Protein 4EEW (pdb70)

Sequence (149 aa):
PDSLLEVLVKTLDSQTRTFIVGAQMNVKEFKEHIAASVSIPSEKQRLIYQGRVLQDDKKLQEYNVGGKKVIIHLVEEREPDSLLEVLVKTLDSQTRTFIVGAQMNVKEFKEHIAASVSIPSEKQRLIYQGRVLQDDKKLQEYNVGGKVIIHLVEER

Foldseek 3Di:
DQWAWAWEAEPVGDIDIDIGGQFAFPLVVLVVCCVVVVARSVFKWKADPHDTGDRVGGPVVVVRGVHYIYIYGD/DDQWFWAWEAEPVGDIDIDIGGQFDFPLVVLVVCCVVVVARSVFKWKADPHDTGDRVGGPVVVVRGVHYIYIYGD

InterPro domains:
  IPR000626 Ubiquitin-like domain [PF00240] (19-87)
  IPR000626 Ubiquitin-like domain [PS50053] (17-77)
  IPR000626 Ubiquitin-like domain [SM00213] (17-87)
  IPR019954 Ubiquitin conserved site [PS00299] (43-68)
  IPR021925 Large proline-rich protein BAG6 [PF12057] (277-391)
  IPR029071 Ubiquitin-like domain superfamily [SSF54236] (10-104)
  IPR048926 Bag6, BAG-similar domain [PF20960] (1059-1111)

Solvent-accessible surface area: 8820 Å² total; per-residue (Å²): 147,135,53,13,77,0,36,1,74,14,146,99,77,91,66,77,75,19,111,5,38,3,111,40,34,0,105,78,0,20,85,84,0,21,97,56,12,98,6,62,29,131,111,10,84,0,49,26,148,71,140,56,3,31,61,116,84,79,0,67,99,45,114,0,39,43,103,57,0,78,1,24,101,207,165,95,132,52,16,80,0,36,1,73,14,147,95,78,84,69,67,75,19,112,6,37,4,88,41,34,0,106,81,0,19,88,86,0,20,97,56,12,96,8,70,27,130,115,10,87,0,49,26,144,79,131,82,3,29,56,59,69,86,0,52,90,12,116,0,40,41,103,58,0,76,1,24,114,73

Structure (mmCIF, N/CA/C/O backbone):
data_4EEW
#
_entry.id   4EEW
#
_cell.length_a   30.572
_cell.length_b   43.193
_cell.length_c   51.734
_cell.angle_alpha   90.00
_cell.angle_beta   104.33
_cell.angle_gamma   90.00
#
_symmetry.space_group_name_H-M   'P 1 21 1'
#
loop_
_entity.id
_entity.type
_entity.pdbx_description
1 polymer 'Large proline-rich protein BAG6'
2 water water
#
loop_
_atom_site.group_PDB
_atom_site.id
_atom_site.type_symbol
_atom_site.label_atom_id
_atom_site.label_alt_id
_atom_site.label_comp_id
_atom_site.label_asym_id
_atom_site.label_entity_id
_atom_site.label_seq_id
_atom_site.pdbx_PDB_ins_code
_atom_site.Cartn_x
_atom_site.Cartn_y
_atom_site.Cartn_z
_atom_site.occupancy
_atom_site.B_iso_or_equiv
_atom_site.auth_seq_id
_atom_site.auth_comp_id
_atom_site.auth_asym_id
_atom_site.auth_atom_id
_atom_site.pdbx_PDB_model_num
ATOM 1 N N . PRO A 1 15 ? 6.371 0.769 -24.157 1.00 27.05 14 PRO A N 1
ATOM 2 C CA . PRO A 1 15 ? 5.337 1.735 -23.793 1.00 25.82 14 PRO A CA 1
ATOM 3 C C . PRO A 1 15 ? 4.866 1.566 -22.353 1.00 24.51 14 PRO A C 1
ATOM 4 O O . PRO A 1 15 ? 5.108 0.530 -21.736 1.00 24.86 14 PRO A O 1
ATOM 8 N N . ASP A 1 16 ? 4.185 2.583 -21.837 1.00 22.81 15 ASP A N 1
ATOM 9 C CA . ASP A 1 16 ? 3.707 2.583 -20.455 1.00 21.10 15 ASP A CA 1
ATOM 10 C C . ASP A 1 16 ? 2.425 1.782 -20.284 1.00 19.61 15 ASP A C 1
ATOM 11 O O . ASP A 1 16 ? 2.082 1.384 -19.162 1.00 18.98 15 ASP A O 1
ATOM 16 N N . SER A 1 17 ? 1.721 1.554 -21.390 1.00 17.87 16 SER A N 1
ATOM 17 C CA . SER A 1 17 ? 0.431 0.878 -21.352 1.00 16.84 16 SER A CA 1
ATOM 18 C C . SER A 1 17 ? 0.266 -0.148 -22.463 1.00 16.22 16 SER A C 1
ATOM 19 O O . SER A 1 17 ? 0.953 -0.087 -23.483 1.00 16.96 16 SER A O 1
ATOM 22 N N . LEU A 1 18 ? -0.655 -1.084 -22.221 1.00 15.08 17 LEU A N 1
ATOM 23 C CA A LEU A 1 18 ? -0.975 -2.181 -23.135 0.50 15.47 17 LEU A CA 1
ATOM 24 C CA B LEU A 1 18 ? -0.969 -2.175 -23.143 0.50 14.95 17 LEU A CA 1
ATOM 25 C C . LEU A 1 18 ? -2.427 -2.115 -23.587 1.00 14.35 17 LEU A C 1
ATOM 26 O O . LEU A 1 18 ? -3.311 -1.832 -22.780 1.00 14.21 17 LEU A O 1
ATOM 35 N N . GLU A 1 19 ? -2.665 -2.392 -24.869 1.00 13.65 18 GLU A N 1
ATOM 36 C CA . GLU A 1 19 ? -4.015 -2.588 -25.408 1.00 13.04 18 GLU A CA 1
ATOM 37 C C . GLU A 1 19 ? -4.290 -4.085 -25.334 1.00 12.73 18 GLU A C 1
ATOM 38 O O . GLU A 1 19 ? -3.502 -4.886 -25.829 1.00 13.20 18 GLU A O 1
ATOM 44 N N . VAL A 1 20 ? -5.387 -4.471 -24.695 1.00 11.54 19 VAL A N 1
ATOM 45 C CA . VAL A 1 20 ? -5.734 -5.890 -24.565 1.00 11.58 19 VAL A CA 1
ATOM 46 C C . VAL A 1 20 ? -7.204 -6.081 -24.919 1.00 11.21 19 VAL A C 1
ATOM 47 O O . VAL A 1 20 ? -8.079 -5.424 -24.335 1.00 11.44 19 VAL A O 1
ATOM 51 N N . LEU A 1 21 ? -7.464 -6.958 -25.886 1.00 10.75 20 LEU A N 1
ATOM 52 C CA . LEU A 1 21 ? -8.845 -7.280 -26.278 1.00 11.01 20 LEU A CA 1
ATOM 53 C C . LEU A 1 21 ? -9.305 -8.528 -25.561 1.00 10.85 20 LEU A C 1
ATOM 54 O O . LEU A 1 21 ? -8.530 -9.463 -25.390 1.00 11.93 20 LEU A O 1
ATOM 59 N N . VAL A 1 22 ? -10.559 -8.537 -25.119 1.00 10.70 21 VAL A N 1
ATOM 60 C CA . VAL A 1 22 ? -11.111 -9.697 -24.421 1.00 10.67 21 VAL A CA 1
ATOM 61 C C . VAL A 1 22 ? -12.395 -10.131 -25.095 1.00 10.91 21 VAL A C 1
ATOM 62 O O . VAL A 1 22 ? -13.352 -9.355 -25.178 1.00 10.77 21 VAL A O 1
ATOM 66 N N . LYS A 1 23 ? -12.389 -11.366 -25.593 1.00 11.25 22 LYS A N 1
ATOM 67 C CA . LYS A 1 23 ? -13.575 -11.960 -26.197 1.00 12.22 22 LYS A CA 1
ATOM 68 C C . LYS A 1 23 ? -14.174 -13.022 -25.288 1.00 12.48 22 LYS A C 1
ATOM 69 O O . LYS A 1 23 ? -13.492 -13.941 -24.840 1.00 12.35 22 LYS A O 1
ATOM 75 N N . THR A 1 24 ? -15.466 -12.886 -25.035 1.00 12.96 23 THR A N 1
ATOM 76 C CA . THR A 1 24 ? -16.213 -13.846 -24.228 1.00 14.42 23 THR A CA 1
ATOM 77 C C . THR A 1 24 ? -16.902 -14.872 -25.144 1.00 14.87 23 THR A C 1
ATOM 78 O O . THR A 1 24 ? -16.933 -14.701 -26.366 1.00 15.38 23 THR A O 1
ATOM 82 N N . LEU A 1 25 ? -17.410 -15.957 -24.566 1.00 15.69 24 LEU A N 1
ATOM 83 C CA . LEU A 1 25 ? -17.999 -17.046 -25.362 1.00 17.02 24 LEU A CA 1
ATOM 84 C C . LEU A 1 25 ? -19.305 -16.668 -26.063 1.00 17.70 24 LEU A C 1
ATOM 85 O O . LEU A 1 25 ? -19.779 -17.419 -26.926 1.00 18.29 24 LEU A O 1
ATOM 90 N N . ASP A 1 26 ? -19.861 -15.509 -25.693 1.00 18.29 25 ASP A N 1
ATOM 91 C CA . ASP A 1 26 ? -21.075 -14.940 -26.290 1.00 19.43 25 ASP A CA 1
ATOM 92 C C . ASP A 1 26 ? -20.761 -13.966 -27.425 1.00 19.41 25 ASP A C 1
ATOM 93 O O . ASP A 1 26 ? -21.642 -13.233 -27.880 1.00 20.34 25 ASP A O 1
ATOM 98 N N . SER A 1 27 ? -19.503 -13.956 -27.854 1.00 18.76 26 SER A N 1
ATOM 99 C CA . SER A 1 27 ? -19.030 -13.164 -28.996 1.00 19.11 26 SER A CA 1
ATOM 100 C C . SER A 1 27 ? -18.917 -11.660 -28.766 1.00 18.71 26 SER A C 1
ATOM 101 O O . SER A 1 27 ? -18.860 -10.890 -29.724 1.00 19.20 26 SER A O 1
ATOM 104 N N . GLN A 1 28 ? -18.881 -11.232 -27.511 1.00 17.52 27 GLN A N 1
ATOM 105 C CA . GLN A 1 28 ? -18.608 -9.829 -27.215 1.00 17.26 27 GLN A CA 1
ATOM 106 C C . GLN A 1 28 ? -17.099 -9.635 -27.148 1.00 15.68 27 GLN A C 1
ATOM 107 O O . GLN A 1 28 ? -16.403 -10.449 -26.531 1.00 16.38 27 GLN A O 1
ATOM 113 N N . THR A 1 29 ? -16.588 -8.584 -27.791 1.00 14.13 28 THR A N 1
ATOM 114 C CA . THR A 1 29 ? -15.160 -8.249 -27.690 1.00 13.67 28 THR A CA 1
ATOM 115 C C . THR A 1 29 ? -15.001 -6.827 -27.195 1.00 13.71 28 THR A C 1
ATOM 116 O O . THR A 1 29 ? -15.506 -5.886 -27.817 1.00 15.11 28 THR A O 1
ATOM 120 N N . ARG A 1 30 ? -14.302 -6.687 -26.074 1.00 12.52 29 ARG A N 1
ATOM 121 C CA . ARG A 1 30 ? -14.068 -5.385 -25.458 1.00 12.65 29 ARG A CA 1
ATOM 122 C C . ARG A 1 30 ? -12.573 -5.087 -25.433 1.00 11.85 29 ARG A C 1
ATOM 123 O O . ARG A 1 30 ? -11.754 -5.991 -25.277 1.00 12.40 29 ARG A O 1
ATOM 131 N N . THR A 1 31 ? -12.231 -3.813 -25.607 1.00 11.39 30 THR A N 1
ATOM 132 C CA . THR A 1 31 ? -10.831 -3.396 -25.649 1.00 11.70 30 THR A CA 1
ATOM 133 C C . THR A 1 31 ? -10.496 -2.606 -24.396 1.00 12.09 30 THR A C 1
ATOM 134 O O . THR A 1 31 ? -11.183 -1.622 -24.074 1.00 13.04 30 THR A O 1
ATOM 138 N N . PHE A 1 32 ? -9.451 -3.035 -23.703 1.00 11.45 31 PHE A N 1
ATOM 139 C CA . PHE A 1 32 ? -8.985 -2.384 -22.476 1.00 11.88 31 PHE A CA 1
ATOM 140 C C . PHE A 1 32 ? -7.599 -1.794 -22.667 1.00 12.13 31 PHE A C 1
ATOM 141 O O . PHE A 1 32 ? -6.806 -2.294 -23.464 1.00 12.68 31 PHE A O 1
ATOM 149 N N . ILE A 1 33 ? -7.310 -0.730 -21.922 1.00 12.53 32 ILE A N 1
ATOM 150 C CA . ILE A 1 33 ? -5.991 -0.116 -21.939 1.00 12.84 32 ILE A CA 1
ATOM 151 C C . ILE A 1 33 ? -5.523 -0.079 -20.498 1.00 13.19 32 ILE A C 1
ATOM 152 O O . ILE A 1 33 ? -6.165 0.547 -19.654 1.00 13.85 32 ILE A O 1
ATOM 157 N N . VAL A 1 34 ? -4.434 -0.781 -20.210 1.00 12.73 33 VAL A N 1
ATOM 158 C CA . VAL A 1 34 ? -3.986 -0.967 -18.827 1.00 12.89 33 VAL A CA 1
ATOM 159 C C . VAL A 1 34 ? -2.495 -0.689 -18.691 1.00 12.97 33 VAL A C 1
ATOM 160 O O . VAL A 1 34 ? -1.756 -0.744 -19.683 1.00 13.21 33 VAL A O 1
ATOM 164 N N . GLY A 1 35 ? -2.042 -0.426 -17.462 1.00 13.01 34 GLY A N 1
ATOM 165 C CA . GLY A 1 35 ? -0.616 -0.243 -17.188 1.00 13.58 34 GLY A CA 1
ATOM 166 C C . GLY A 1 35 ? 0.175 -1.451 -17.660 1.00 13.95 34 GLY A C 1
ATOM 167 O O . GLY A 1 35 ? -0.256 -2.601 -17.471 1.00 14.32 34 GLY A O 1
ATOM 168 N N . ALA A 1 36 ? 1.334 -1.212 -18.267 1.00 14.88 35 ALA A N 1
ATOM 169 C CA . ALA A 1 36 ? 2.043 -2.292 -18.949 1.00 15.59 35 ALA A CA 1
ATOM 170 C C . ALA A 1 36 ? 2.644 -3.336 -18.002 1.00 15.97 35 ALA A C 1
ATOM 171 O O . ALA A 1 36 ? 3.066 -4.404 -18.451 1.00 16.89 35 ALA A O 1
ATOM 173 N N . GLN A 1 37 ? 2.674 -3.045 -16.704 1.00 15.28 36 GLN A N 1
ATOM 174 C CA . GLN A 1 37 ? 3.178 -4.032 -15.737 1.00 15.50 36 GLN A CA 1
ATOM 175 C C . GLN A 1 37 ? 2.060 -4.735 -14.956 1.00 14.29 36 GLN A C 1
ATOM 176 O O . GLN A 1 37 ? 2.330 -5.508 -14.029 1.00 14.05 36 GLN A O 1
ATOM 182 N N . MET A 1 38 ? 0.813 -4.503 -15.348 1.00 13.05 37 MET A N 1
ATOM 183 C CA . MET A 1 38 ? -0.319 -5.138 -14.687 1.00 12.32 37 MET A CA 1
ATOM 184 C C . MET A 1 38 ? -0.247 -6.663 -14.768 1.00 12.31 37 MET A C 1
ATOM 185 O O . MET A 1 38 ? 0.083 -7.229 -15.824 1.00 12.51 37 MET A O 1
ATOM 190 N N . ASN A 1 39 ? -0.549 -7.340 -13.659 1.00 11.91 38 ASN A N 1
ATOM 191 C CA . ASN A 1 39 ? -0.560 -8.795 -13.675 1.00 11.12 38 ASN A CA 1
ATOM 192 C C . ASN A 1 39 ? -1.944 -9.350 -14.009 1.00 10.80 38 ASN A C 1
ATOM 193 O O . ASN A 1 39 ? -2.922 -8.603 -14.152 1.00 10.93 38 ASN A O 1
ATOM 198 N N . VAL A 1 40 ? -2.024 -10.665 -14.162 1.00 11.02 39 VAL A N 1
ATOM 199 C CA . VAL A 1 40 ? -3.262 -11.311 -14.597 1.00 10.88 39 VAL A CA 1
ATOM 200 C C . VAL A 1 40 ? -4.403 -11.177 -13.577 1.00 11.13 39 VAL A C 1
ATOM 201 O O . VAL A 1 40 ? -5.548 -10.884 -13.950 1.00 11.45 39 VAL A O 1
ATOM 205 N N . LYS A 1 41 ? -4.093 -11.377 -12.293 1.00 10.78 40 LYS A N 1
ATOM 206 C CA . LYS A 1 41 ? -5.083 -11.184 -11.234 1.00 11.57 40 LYS A CA 1
ATOM 207 C C . LYS A 1 41 ? -5.694 -9.777 -11.293 1.00 11.35 40 LYS A C 1
ATOM 208 O O . LYS A 1 41 ? -6.925 -9.615 -11.247 1.00 12.03 40 LYS A O 1
ATOM 214 N N . GLU A 1 42 ? -4.830 -8.778 -11.443 1.00 10.88 41 GLU A N 1
ATOM 215 C CA . GLU A 1 42 ? -5.256 -7.379 -11.510 1.00 11.24 41 GLU A CA 1
ATOM 216 C C . GLU A 1 42 ? -6.043 -7.087 -12.785 1.00 10.88 41 GLU A C 1
ATOM 217 O O . GLU A 1 42 ? -6.986 -6.290 -12.756 1.00 11.92 41 GLU A O 1
ATOM 223 N N . PHE A 1 43 ? -5.690 -7.745 -13.886 1.00 10.73 42 PHE A N 1
ATOM 224 C CA . PHE A 1 43 ? -6.433 -7.561 -15.126 1.00 10.71 42 PHE A CA 1
ATOM 225 C C . PHE A 1 43 ? -7.848 -8.120 -15.007 1.00 10.31 42 PHE A C 1
ATOM 226 O O . PHE A 1 43 ? -8.823 -7.509 -15.465 1.00 10.60 42 PHE A O 1
ATOM 234 N N . LYS A 1 44 ? -7.975 -9.288 -14.380 1.00 10.97 43 LYS A N 1
ATOM 235 C CA . LYS A 1 44 ? -9.301 -9.838 -14.110 1.00 11.07 43 LYS A CA 1
ATOM 236 C C . LYS A 1 44 ? -10.145 -8.848 -13.291 1.00 11.42 43 LYS A C 1
ATOM 237 O O . LYS A 1 44 ? -11.327 -8.641 -13.581 1.00 12.06 43 LYS A O 1
ATOM 243 N N . GLU A 1 45 ? -9.528 -8.231 -12.287 1.00 12.49 44 GLU A N 1
ATOM 244 C CA . GLU A 1 45 ? -10.223 -7.227 -11.475 1.00 13.62 44 GLU A CA 1
ATOM 245 C C . GLU A 1 45 ? -10.593 -5.994 -12.304 1.00 13.03 44 GLU A C 1
ATOM 246 O O . GLU A 1 45 ? -11.670 -5.420 -12.134 1.00 13.76 44 GLU A O 1
ATOM 252 N N . HIS A 1 46 ? -9.692 -5.591 -13.196 1.00 12.62 45 HIS A N 1
ATOM 253 C CA . HIS A 1 46 ? -9.930 -4.440 -14.075 1.00 12.35 45 HIS A CA 1
ATOM 254 C C . HIS A 1 46 ? -11.144 -4.630 -14.980 1.00 12.42 45 HIS A C 1
ATOM 255 O O . HIS A 1 46 ? -11.961 -3.718 -15.130 1.00 13.14 45 HIS A O 1
ATOM 262 N N . ILE A 1 47 ? -11.275 -5.823 -15.560 1.00 11.14 46 ILE A N 1
ATOM 263 C CA . ILE A 1 47 ? -12.307 -6.084 -16.556 1.00 11.38 46 ILE A CA 1
ATOM 264 C C . ILE A 1 47 ? -13.621 -6.584 -15.956 1.00 10.97 46 ILE A C 1
ATOM 265 O O . ILE A 1 47 ? -14.630 -6.634 -16.663 1.00 11.27 46 ILE A O 1
ATOM 270 N N . ALA A 1 48 ? -13.615 -6.958 -14.674 1.00 11.77 47 ALA A N 1
ATOM 271 C CA . ALA A 1 48 ? -14.743 -7.680 -14.082 1.00 12.43 47 ALA A CA 1
ATOM 272 C C . ALA A 1 48 ? -16.082 -6.990 -14.265 1.00 12.79 47 ALA A C 1
ATOM 273 O O . ALA A 1 48 ? -17.066 -7.647 -14.601 1.00 13.40 47 ALA A O 1
ATOM 275 N N . ALA A 1 49 ? -16.135 -5.675 -14.062 1.00 12.90 48 ALA A N 1
ATOM 276 C CA . ALA A 1 49 ? -17.415 -4.977 -14.178 1.00 13.64 48 ALA A CA 1
ATOM 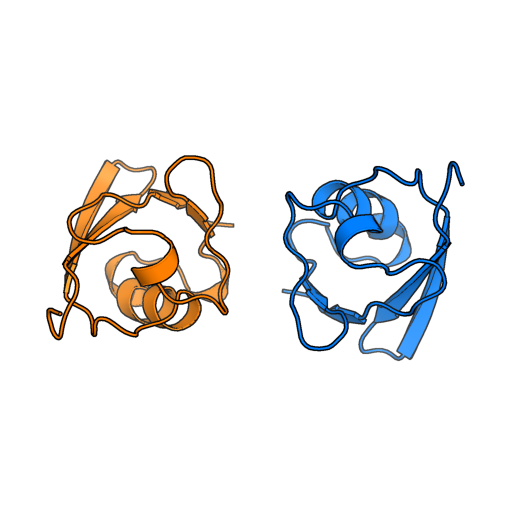277 C C . ALA A 1 49 ? -17.883 -4.943 -15.636 1.00 13.92 48 ALA A C 1
ATOM 278 O O . ALA A 1 49 ? -19.068 -5.142 -15.924 1.00 14.90 48 ALA A O 1
ATOM 280 N N . SER A 1 50 ? -16.949 -4.700 -16.555 1.00 14.13 49 SER A N 1
ATOM 281 C CA . SER A 1 50 ? -17.244 -4.617 -17.989 1.00 14.87 49 SER A CA 1
ATOM 282 C C . SER A 1 50 ? -17.777 -5.933 -18.552 1.00 14.73 49 SER A C 1
ATOM 283 O O . SER A 1 50 ? -18.678 -5.935 -19.397 1.00 15.23 49 SER A O 1
ATOM 286 N N . VAL A 1 51 ? -17.213 -7.045 -18.087 1.00 14.10 50 VAL A N 1
ATOM 287 C CA . VAL A 1 51 ? -17.554 -8.369 -18.615 1.00 14.13 50 VAL A CA 1
ATOM 288 C C . VAL A 1 51 ? -18.594 -9.103 -17.769 1.00 14.89 50 VAL A C 1
ATOM 289 O O . VAL A 1 51 ? -19.040 -10.194 -18.134 1.00 15.34 50 VAL A O 1
ATOM 293 N N . SER A 1 52 ? -18.977 -8.500 -16.644 1.00 15.13 51 SER A N 1
ATOM 294 C CA . SER A 1 52 ? -19.961 -9.090 -15.722 1.00 15.84 51 SER A CA 1
ATOM 295 C C . SER A 1 52 ? -19.591 -10.509 -15.277 1.00 15.87 51 SER A C 1
ATOM 296 O O . SER A 1 52 ? -20.450 -11.392 -15.194 1.00 16.81 51 SER A O 1
ATOM 299 N N . ILE A 1 53 ? -18.303 -10.720 -15.005 1.00 15.34 52 ILE A N 1
ATOM 300 C CA . ILE A 1 53 ? -17.835 -11.957 -14.380 1.00 15.08 52 ILE A CA 1
ATOM 301 C C . ILE A 1 53 ? -16.912 -11.585 -13.223 1.00 15.26 52 ILE A C 1
ATOM 302 O O . ILE A 1 53 ? -15.908 -10.905 -13.435 1.00 14.56 52 ILE A O 1
ATOM 307 N N . PRO A 1 54 ? -17.253 -12.006 -11.990 1.00 15.46 53 PRO A N 1
ATOM 308 C CA . PRO A 1 54 ? -16.385 -11.716 -10.850 1.00 15.63 53 PRO A CA 1
ATOM 309 C C . PRO A 1 54 ? -14.982 -12.233 -11.124 1.00 14.86 53 PRO A C 1
ATOM 310 O O . PRO A 1 54 ? -14.817 -13.303 -11.718 1.00 14.36 53 PRO A O 1
ATOM 314 N N . SER A 1 55 ? -13.981 -11.483 -10.689 1.00 14.48 54 SER A N 1
ATOM 315 C CA . SER A 1 55 ? -12.593 -11.826 -10.976 1.00 15.00 54 SER A CA 1
ATOM 316 C C . SER A 1 55 ? -12.216 -13.257 -10.588 1.00 15.86 54 SER A C 1
ATOM 317 O O . SER A 1 55 ? -11.518 -13.940 -11.345 1.00 15.75 54 SER A O 1
ATOM 320 N N . GLU A 1 56 ? -12.677 -13.723 -9.429 1.00 16.80 55 GLU A N 1
ATOM 321 C CA . GLU A 1 56 ? -12.337 -15.080 -8.985 1.00 18.03 55 GLU A CA 1
ATOM 322 C C . GLU A 1 56 ? -12.961 -16.191 -9.842 1.00 17.88 55 GLU A C 1
ATOM 323 O O . GLU A 1 56 ? -12.582 -17.361 -9.723 1.00 18.78 55 GLU A O 1
ATOM 329 N N . LYS A 1 57 ? -13.923 -15.822 -10.686 1.00 17.14 56 LYS A N 1
ATOM 330 C CA . LYS A 1 57 ? -14.597 -16.778 -11.573 1.00 17.04 56 LYS A CA 1
ATOM 331 C C . LYS A 1 57 ? -14.140 -16.701 -13.028 1.00 16.13 56 LYS A C 1
ATOM 332 O O . LYS A 1 57 ? -14.740 -17.324 -13.901 1.00 16.22 56 LYS A O 1
ATOM 338 N N . GLN A 1 58 ? -13.087 -15.937 -13.291 1.00 14.58 57 GLN A N 1
ATOM 339 C CA . GLN A 1 58 ? -12.606 -15.755 -14.663 1.00 13.07 57 GLN A CA 1
ATOM 340 C C . GLN A 1 58 ? -11.468 -16.712 -14.981 1.00 13.22 57 GLN A C 1
ATOM 341 O O . GLN A 1 58 ? -10.563 -16.895 -14.170 1.00 13.92 57 GLN A O 1
ATOM 347 N N . ARG A 1 59 ? -11.510 -17.296 -16.170 1.00 12.73 58 ARG A N 1
ATOM 348 C CA . ARG A 1 59 ? -10.379 -18.038 -16.713 1.00 12.74 58 ARG A CA 1
ATOM 349 C C . ARG A 1 59 ? -10.032 -17.376 -18.046 1.00 11.19 58 ARG A C 1
ATOM 350 O O . ARG A 1 59 ? -10.894 -17.269 -18.922 1.00 11.58 58 ARG A O 1
ATOM 358 N N . LEU A 1 60 ? -8.782 -16.936 -18.189 1.00 10.76 59 LEU A N 1
ATOM 359 C CA . LEU A 1 60 ? -8.298 -16.255 -19.387 1.00 11.07 59 LEU A CA 1
ATOM 360 C C . LEU A 1 60 ? -7.360 -17.168 -20.169 1.00 11.30 59 LEU A C 1
ATOM 361 O O . LEU A 1 60 ? -6.490 -17.827 -19.597 1.00 11.43 59 LEU A O 1
ATOM 366 N N . ILE A 1 61 ? -7.548 -17.189 -21.486 1.00 11.25 60 ILE A N 1
ATOM 367 C CA . ILE A 1 61 ? -6.849 -18.118 -22.370 1.00 11.96 60 ILE A CA 1
ATOM 368 C C . ILE A 1 61 ? -6.218 -17.353 -23.531 1.00 11.94 60 ILE A C 1
ATOM 369 O O . ILE A 1 61 ? -6.868 -16.514 -24.162 1.00 12.00 60 ILE A O 1
ATOM 374 N N . TYR A 1 62 ? -4.952 -17.642 -23.814 1.00 11.75 61 TYR A N 1
ATOM 375 C CA . TYR A 1 62 ? -4.272 -17.045 -24.964 1.00 12.97 61 TYR A CA 1
ATOM 376 C C . TYR A 1 62 ? -3.298 -18.042 -25.572 1.00 13.80 61 TYR A C 1
ATOM 377 O O . TYR A 1 62 ? -2.493 -18.643 -24.853 1.00 13.39 61 TYR A O 1
ATOM 386 N N . GLN A 1 63 ? -3.396 -18.235 -26.889 1.00 14.64 62 GLN A N 1
ATOM 387 C CA . G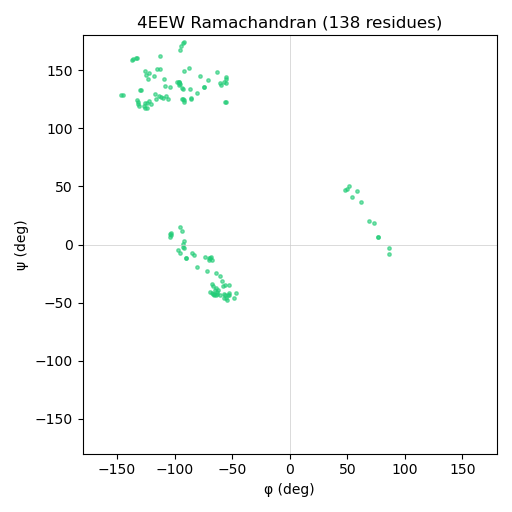LN A 1 63 ? -2.483 -19.108 -27.631 1.00 16.05 62 GLN A CA 1
ATOM 388 C C . GLN A 1 63 ? -2.327 -20.484 -26.970 1.00 14.78 62 GLN A C 1
ATOM 389 O O . GLN A 1 63 ? -1.220 -20.981 -26.762 1.00 14.54 62 GLN A O 1
ATOM 395 N N . GLY A 1 64 ? -3.461 -21.075 -26.614 1.00 13.57 63 GLY A N 1
ATOM 396 C CA . GLY A 1 64 ? -3.503 -22.440 -26.086 1.00 13.80 63 GLY A CA 1
ATOM 397 C C . GLY A 1 64 ? -3.289 -22.589 -24.594 1.00 13.47 63 GLY A C 1
ATOM 398 O O . GLY A 1 64 ? -3.354 -23.702 -24.057 1.00 14.13 63 GLY A O 1
ATOM 399 N N . ARG A 1 65 ? -3.015 -21.480 -23.912 1.00 13.66 64 ARG A N 1
ATOM 400 C CA . ARG A 1 65 ? -2.637 -21.572 -22.506 1.00 14.20 64 ARG A CA 1
ATOM 401 C C . ARG A 1 65 ? -3.480 -20.715 -21.597 1.00 13.38 64 ARG A C 1
ATOM 402 O O . ARG A 1 65 ? -3.970 -19.653 -21.985 1.00 12.98 64 ARG A O 1
ATOM 410 N N . VAL A 1 66 ? -3.641 -21.203 -20.374 1.00 12.96 65 VAL A N 1
ATOM 411 C CA . VAL A 1 66 ? -4.394 -20.495 -19.352 1.00 13.12 65 VAL A CA 1
ATOM 412 C C . VAL A 1 66 ? -3.459 -19.517 -18.660 1.00 12.27 65 VAL A C 1
ATOM 413 O O . VAL A 1 66 ? -2.383 -19.893 -18.188 1.00 12.93 65 VAL A O 1
ATOM 417 N N . LEU A 1 67 ? -3.850 -18.245 -18.614 1.00 11.83 66 LEU A N 1
ATOM 418 C CA . LEU A 1 67 ? -2.992 -17.226 -18.007 1.00 12.44 66 LEU A CA 1
ATOM 419 C C . LEU A 1 67 ? -3.010 -17.351 -16.493 1.00 12.47 66 LEU A C 1
ATOM 420 O O . LEU A 1 67 ? -4.063 -17.539 -15.891 1.00 12.53 66 LEU A O 1
ATOM 425 N N . GLN A 1 68 ? -1.834 -17.272 -15.888 1.00 12.24 67 GLN A N 1
ATOM 426 C CA . GLN A 1 68 ? -1.691 -17.484 -14.446 1.00 13.00 67 GLN A CA 1
ATOM 427 C C . GLN A 1 68 ? -1.698 -16.168 -13.693 1.00 12.03 67 GLN A C 1
ATOM 428 O O . GLN A 1 68 ? -1.084 -15.195 -14.125 1.00 11.92 67 GLN A O 1
ATOM 434 N N . ASP A 1 69 ? -2.380 -16.160 -12.550 1.00 12.08 68 ASP A N 1
ATOM 435 C CA . ASP A 1 69 ? -2.684 -14.919 -11.833 1.00 12.74 68 ASP A CA 1
ATOM 436 C C . ASP A 1 69 ? -1.457 -14.111 -11.455 1.00 12.21 68 ASP A C 1
ATOM 437 O O . ASP A 1 69 ? -1.513 -12.885 -11.460 1.00 11.92 68 ASP A O 1
ATOM 442 N N . ASP A 1 70 ? -0.360 -14.773 -11.109 1.00 13.55 69 ASP A N 1
ATOM 443 C CA . ASP A 1 70 ? 0.794 -14.027 -10.622 1.00 14.52 69 ASP A CA 1
ATOM 444 C C . ASP A 1 70 ? 1.682 -13.465 -11.732 1.00 14.73 69 ASP A C 1
ATOM 445 O O . ASP A 1 70 ? 2.592 -12.674 -11.457 1.00 15.63 69 ASP A O 1
ATOM 450 N N . LYS A 1 71 ? 1.428 -13.860 -12.978 1.00 13.76 70 LYS A N 1
ATOM 451 C CA . LYS A 1 71 ? 2.270 -13.411 -14.092 1.00 14.39 70 LYS A CA 1
ATOM 452 C C . LYS A 1 71 ? 1.777 -12.092 -14.652 1.00 13.99 70 LYS A C 1
ATOM 453 O O . LYS A 1 71 ? 0.596 -11.770 -14.572 1.00 13.16 70 LYS A O 1
ATOM 459 N N . LYS A 1 72 ? 2.694 -11.323 -15.218 1.00 15.12 71 LYS A N 1
ATOM 460 C CA . LYS A 1 72 ? 2.321 -10.079 -15.884 1.00 16.09 71 LYS A CA 1
ATOM 461 C C . LYS A 1 72 ? 1.736 -10.363 -17.257 1.00 16.28 71 LYS A C 1
ATOM 462 O O . LYS A 1 72 ? 2.196 -11.271 -17.961 1.00 17.36 71 LYS A O 1
ATOM 468 N N . LEU A 1 73 ? 0.754 -9.560 -17.654 1.00 16.04 72 LEU A N 1
ATOM 469 C CA . LEU A 1 73 ? 0.233 -9.597 -19.023 1.00 16.36 72 LEU A CA 1
ATOM 470 C C . LEU A 1 73 ? 1.333 -9.569 -20.082 1.00 17.92 72 LEU A C 1
ATOM 471 O O . LEU A 1 73 ? 1.286 -10.335 -21.041 1.00 18.08 72 LEU A O 1
ATOM 476 N N . GLN A 1 74 ? 2.292 -8.659 -19.898 1.00 19.02 73 GLN A N 1
ATOM 477 C CA . GLN A 1 74 ? 3.432 -8.457 -20.808 1.00 20.89 73 GLN A CA 1
ATOM 478 C C . GLN A 1 74 ? 4.190 -9.755 -21.093 1.00 21.12 73 GLN A C 1
ATOM 479 O O . GLN A 1 74 ? 4.693 -9.953 -22.202 1.00 20.98 73 GLN A O 1
ATOM 485 N N . GLU A 1 75 ? 4.272 -10.634 -20.094 1.00 20.72 74 GLU A N 1
ATOM 486 C CA . GLU A 1 75 ? 4.980 -11.906 -20.246 1.00 21.22 74 GLU A CA 1
ATOM 487 C C . GLU A 1 75 ? 4.330 -12.822 -21.285 1.00 20.29 74 GLU A C 1
ATOM 488 O O . GLU A 1 75 ? 5.005 -13.675 -21.875 1.00 21.83 74 GLU A O 1
ATOM 494 N N . TYR A 1 76 ? 3.033 -12.626 -21.525 1.00 18.73 75 TYR A N 1
ATOM 495 C CA . TYR A 1 76 ? 2.321 -13.377 -22.549 1.00 17.80 75 TYR A CA 1
ATOM 496 C C . TYR A 1 76 ? 2.312 -12.653 -23.903 1.00 17.95 75 TYR A C 1
ATOM 497 O O . TYR A 1 76 ? 1.772 -13.171 -24.880 1.00 18.21 75 TYR A O 1
ATOM 506 N N . ASN A 1 77 ? 2.901 -11.459 -23.946 1.00 17.89 76 ASN A N 1
ATOM 507 C CA . ASN A 1 77 ? 2.968 -10.637 -25.167 1.00 18.76 76 ASN A CA 1
ATOM 508 C C . ASN A 1 77 ? 1.605 -10.421 -25.848 1.00 17.99 76 ASN A C 1
ATOM 509 O O . ASN A 1 77 ? 1.439 -10.619 -27.057 1.00 18.65 76 ASN A O 1
ATOM 514 N N . VAL A 1 78 ? 0.634 -10.004 -25.041 1.00 16.60 77 VAL A N 1
ATOM 515 C CA . VAL A 1 78 ? -0.753 -9.863 -25.494 1.00 16.12 77 VAL A CA 1
ATOM 516 C C . VAL A 1 78 ? -1.124 -8.469 -26.019 1.00 15.98 77 VAL A C 1
ATOM 517 O O . VAL A 1 78 ? -2.285 -8.232 -26.353 1.00 15.63 77 VAL A O 1
ATOM 521 N N . GLY A 1 79 ? -0.162 -7.549 -26.076 1.00 16.14 78 GLY A N 1
ATOM 522 C CA . GLY A 1 79 ? -0.434 -6.192 -26.559 1.00 16.26 78 GLY A CA 1
ATOM 523 C C . GLY A 1 79 ? -1.052 -6.202 -27.948 1.00 16.06 78 GLY A C 1
ATOM 524 O O . GLY A 1 79 ? -0.470 -6.757 -28.882 1.00 16.73 78 GLY A O 1
ATOM 525 N N . GLY A 1 80 ? -2.232 -5.602 -28.080 1.00 15.46 79 GLY A N 1
ATOM 526 C CA . GLY A 1 80 ? -2.953 -5.547 -29.351 1.00 15.79 79 GLY A CA 1
ATOM 527 C C . GLY A 1 80 ? -3.643 -6.843 -29.734 1.00 14.64 79 GLY A C 1
ATOM 528 O O . GLY A 1 80 ? -4.217 -6.940 -30.825 1.00 15.52 79 GLY A O 1
ATOM 529 N N . LYS A 1 81 ? -3.628 -7.828 -28.832 1.00 13.96 80 LYS A N 1
ATOM 530 C CA A LYS A 1 81 ? -4.115 -9.179 -29.121 0.50 14.29 80 LYS A CA 1
ATOM 531 C CA B LYS A 1 81 ? -4.141 -9.158 -29.153 0.50 14.39 80 LYS A CA 1
ATOM 532 C C . LYS A 1 81 ? -5.430 -9.511 -28.410 1.00 13.66 80 LYS A C 1
ATOM 533 O O . LYS A 1 81 ? -5.801 -8.869 -27.417 1.00 13.62 80 LYS A O 1
ATOM 544 N N . VAL A 1 82 ? -6.116 -10.533 -28.910 1.00 14.11 81 VAL A N 1
ATOM 545 C CA . VAL A 1 82 ? -7.347 -11.021 -28.297 1.00 13.77 81 VAL A CA 1
ATOM 546 C C . VAL A 1 82 ? -7.050 -12.166 -27.332 1.00 13.42 81 VAL A C 1
ATOM 547 O O . VAL A 1 82 ? -6.414 -13.160 -27.701 1.00 14.24 81 VAL A O 1
ATOM 551 N N . ILE A 1 83 ? -7.502 -11.996 -26.092 1.00 12.48 82 ILE A N 1
ATOM 552 C CA A ILE A 1 83 ? -7.502 -13.029 -25.033 0.50 12.49 82 ILE A CA 1
ATOM 553 C CA B ILE A 1 83 ? -7.497 -13.118 -25.171 0.50 12.27 82 ILE A CA 1
ATOM 554 C C . ILE A 1 83 ? -8.938 -13.535 -24.899 1.00 12.17 82 ILE A C 1
ATOM 555 O O . ILE A 1 83 ? -9.876 -12.730 -24.958 1.00 12.71 82 ILE A O 1
ATOM 564 N N . HIS A 1 84 ? -9.128 -14.827 -24.678 1.00 11.92 83 HIS A N 1
ATOM 565 C CA . HIS A 1 84 ? -10.480 -15.344 -24.478 1.00 11.81 83 HIS A CA 1
ATOM 566 C C . HIS A 1 84 ? -10.807 -15.514 -23.011 1.00 11.38 83 HIS A C 1
ATOM 567 O O . HIS A 1 84 ? -9.969 -15.954 -22.231 1.00 12.38 83 HIS A O 1
ATOM 574 N N . LEU A 1 85 ? -12.031 -15.159 -22.647 1.00 11.28 84 LEU A N 1
ATOM 575 C CA . LEU A 1 85 ? -12.487 -15.227 -21.264 1.00 11.31 84 LEU A CA 1
ATOM 576 C C . LEU A 1 85 ? -13.619 -16.221 -21.131 1.00 12.33 84 LEU A C 1
ATOM 577 O O . LEU A 1 85 ? -14.627 -16.111 -21.838 1.00 12.69 84 LEU A O 1
ATOM 582 N N . VAL A 1 86 ? -13.453 -17.179 -20.227 1.00 12.90 85 VAL A N 1
ATOM 583 C CA . VAL A 1 86 ? -14.513 -18.125 -19.910 1.00 15.12 85 VAL A CA 1
ATOM 584 C C . VAL A 1 86 ? -14.811 -18.036 -18.417 1.00 15.91 85 VAL A C 1
ATOM 585 O O . VAL A 1 86 ? -13.919 -17.736 -17.616 1.00 15.08 85 VAL A O 1
ATOM 589 N N . GLU A 1 87 ? -16.071 -18.266 -18.052 1.00 17.59 86 GLU A N 1
ATOM 590 C CA A GLU A 1 87 ? -16.487 -18.286 -16.648 0.50 19.40 86 GLU A CA 1
ATOM 591 C CA B GLU A 1 87 ? -16.457 -18.276 -16.645 0.50 19.19 86 GLU A CA 1
ATOM 592 C C . GLU A 1 87 ? -16.251 -19.665 -16.046 1.00 20.61 86 GLU A C 1
ATOM 593 O O . GLU A 1 87 ? -16.577 -20.681 -16.675 1.00 21.65 86 GLU A O 1
ATOM 604 N N . ARG A 1 88 ? -15.703 -19.676 -14.831 1.00 22.21 87 ARG A N 1
ATOM 605 C CA . ARG A 1 88 ? -15.460 -20.867 -14.006 1.00 25.19 87 ARG A CA 1
ATOM 606 C C . ARG A 1 88 ? -14.487 -21.845 -14.643 1.00 26.05 87 ARG A C 1
ATOM 607 O O . ARG A 1 88 ? -13.300 -21.828 -14.308 1.00 27.37 87 ARG A O 1
ATOM 615 N N . GLU B 1 14 ? 13.805 -43.193 -12.856 1.00 27.23 13 GLU B N 1
ATOM 616 C CA . GLU B 1 14 ? 12.959 -42.482 -11.852 1.00 26.81 13 GLU B CA 1
ATOM 617 C C . GLU B 1 14 ? 11.837 -43.387 -11.324 1.00 24.61 13 GLU B C 1
ATOM 618 O O . GLU B 1 14 ? 11.487 -44.384 -11.965 1.00 24.39 13 GLU B O 1
ATOM 624 N N . PRO B 1 15 ? 11.270 -43.052 -10.148 1.00 23.28 14 PRO B N 1
ATOM 625 C CA . PRO B 1 15 ? 10.149 -43.847 -9.637 1.00 21.31 14 PRO B CA 1
ATOM 626 C C . PRO B 1 15 ? 8.934 -43.771 -10.558 1.00 19.28 14 PRO B C 1
ATOM 627 O O . PRO B 1 15 ? 8.724 -42.760 -11.227 1.00 19.31 14 PRO B O 1
ATOM 631 N N . ASP B 1 16 ? 8.152 -44.846 -10.605 1.00 16.68 15 ASP B N 1
ATOM 632 C CA . ASP B 1 16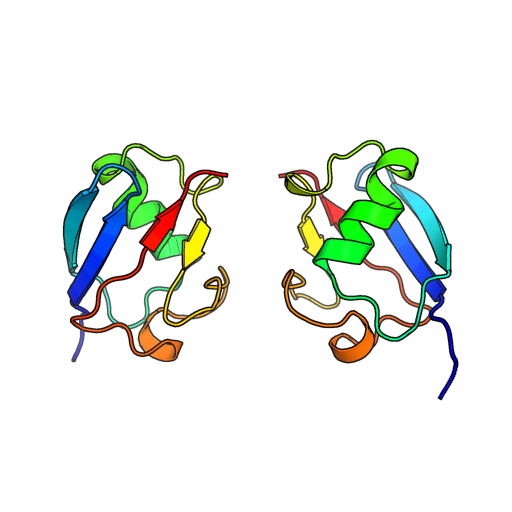 ? 6.911 -44.857 -11.383 1.00 15.70 15 ASP B CA 1
ATOM 633 C C . ASP B 1 16 ? 5.814 -44.019 -10.758 1.00 15.10 15 ASP B C 1
ATOM 634 O O . ASP B 1 16 ? 4.882 -43.614 -11.454 1.00 15.03 15 ASP B O 1
ATOM 639 N N . SER B 1 17 ? 5.923 -43.795 -9.450 1.00 14.35 16 SER B N 1
ATOM 640 C CA . SER B 1 17 ? 4.880 -43.127 -8.691 1.00 13.80 16 SER B CA 1
ATOM 641 C C . SER B 1 17 ? 5.462 -42.108 -7.732 1.00 13.75 16 SER B C 1
ATOM 642 O O . SER B 1 17 ? 6.650 -42.170 -7.386 1.00 14.47 16 SE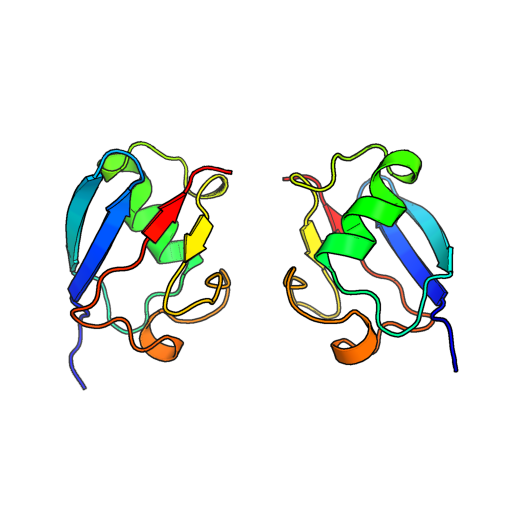R B O 1
ATOM 645 N N . LEU B 1 18 ? 4.588 -41.183 -7.329 1.00 13.36 17 LEU B N 1
ATOM 646 C CA A LEU B 1 18 ? 4.900 -40.066 -6.439 0.50 13.97 17 LEU B CA 1
ATOM 647 C CA B LEU B 1 18 ? 4.933 -40.105 -6.412 0.50 13.49 17 LEU B CA 1
ATOM 648 C C . LEU B 1 18 ? 4.066 -40.151 -5.165 1.00 12.77 17 LEU B C 1
ATOM 649 O O . LEU B 1 18 ? 2.872 -40.424 -5.239 1.00 12.68 17 LEU B O 1
ATOM 658 N N . GLU B 1 19 ? 4.687 -39.872 -4.021 1.00 12.19 18 GLU B N 1
ATOM 659 C CA . GLU B 1 19 ? 3.986 -39.652 -2.754 1.00 11.32 18 GLU B CA 1
ATOM 660 C C . GLU B 1 19 ? 3.720 -38.152 -2.652 1.00 11.14 18 GLU B C 1
ATOM 661 O O . GLU B 1 19 ? 4.643 -37.342 -2.749 1.00 12.25 18 GLU B O 1
ATOM 667 N N . VAL B 1 20 ? 2.456 -37.779 -2.473 1.00 10.56 19 VAL B N 1
ATOM 668 C CA . VAL B 1 20 ? 2.082 -36.364 -2.364 1.00 10.75 19 VAL B CA 1
ATOM 669 C C . VAL B 1 20 ? 1.166 -36.173 -1.163 1.00 10.13 19 VAL B C 1
ATOM 670 O O . VAL B 1 20 ? 0.095 -36.797 -1.078 1.00 10.67 19 VAL B O 1
ATOM 674 N N . LEU B 1 21 ? 1.568 -35.300 -0.246 1.00 10.21 20 LEU B N 1
ATOM 675 C CA . LEU B 1 21 ? 0.737 -35.002 0.922 1.00 10.47 20 LEU B CA 1
ATOM 676 C C . LEU B 1 21 ? -0.076 -33.752 0.642 1.00 10.19 20 LEU B C 1
ATOM 677 O O . LEU B 1 21 ? 0.424 -32.811 0.022 1.00 10.86 20 LEU B O 1
ATOM 682 N N . VAL B 1 22 ? -1.340 -33.761 1.060 1.00 9.67 21 VAL B N 1
ATOM 683 C CA . VAL B 1 22 ? -2.228 -32.603 0.868 1.00 9.72 21 VAL B CA 1
ATOM 684 C C . VAL B 1 22 ? -2.820 -32.177 2.194 1.00 9.86 21 VAL B C 1
ATOM 685 O O . VAL B 1 22 ? -3.456 -32.990 2.866 1.00 9.71 21 VAL B O 1
ATOM 689 N N . LYS B 1 23 ? -2.572 -30.925 2.571 1.00 9.53 22 LYS B N 1
ATOM 690 C CA . LYS B 1 23 ? -3.099 -30.370 3.822 1.00 10.34 22 LYS B CA 1
ATOM 691 C C . LYS B 1 23 ? -4.145 -29.305 3.524 1.00 10.15 22 LYS B C 1
ATOM 692 O O . LYS B 1 23 ? -3.882 -28.371 2.768 1.00 9.64 22 LYS B O 1
ATOM 698 N N . THR B 1 24 ? -5.321 -29.456 4.125 1.00 10.67 23 THR B N 1
ATOM 699 C CA . THR B 1 24 ? -6.414 -28.489 3.981 1.00 11.87 23 THR B CA 1
ATOM 700 C C . THR B 1 24 ? -6.388 -27.483 5.139 1.00 11.60 23 THR B C 1
ATOM 701 O O . THR B 1 24 ? -5.634 -27.652 6.111 1.00 11.71 23 THR B O 1
ATOM 705 N N . LEU B 1 25 ? -7.200 -26.433 5.050 1.00 12.04 24 LEU B N 1
ATOM 706 C CA . LEU B 1 25 ? -7.162 -25.342 6.025 1.00 12.94 24 LEU B CA 1
ATOM 707 C C . LEU B 1 25 ? -7.758 -25.694 7.384 1.00 13.01 24 LEU B C 1
ATOM 708 O O . LEU B 1 25 ? -7.607 -24.927 8.340 1.00 13.66 24 LEU B O 1
ATOM 713 N N . ASP B 1 26 ? -8.425 -26.846 7.460 1.00 12.89 25 ASP B N 1
ATOM 714 C CA . ASP B 1 26 ? -8.916 -27.415 8.719 1.00 13.53 25 ASP B CA 1
ATOM 715 C C . ASP B 1 26 ? -7.925 -28.426 9.293 1.00 12.98 25 ASP B C 1
ATOM 716 O O . ASP B 1 26 ? -8.265 -29.221 10.170 1.00 13.45 25 ASP B O 1
ATOM 721 N N . SER B 1 27 ? -6.698 -28.399 8.772 1.00 12.41 26 SER B N 1
ATOM 722 C CA . SER B 1 27 ? -5.567 -29.201 9.270 1.00 13.12 26 SER B CA 1
ATOM 723 C C . SER B 1 27 ? -5.673 -30.710 9.044 1.00 13.36 26 SER B C 1
ATOM 724 O O . SER B 1 27 ? -5.004 -31.484 9.731 1.00 15.07 26 SER B O 1
ATOM 727 N N . GLN B 1 28 ? -6.497 -31.146 8.100 1.00 13.13 27 GLN B N 1
ATOM 728 C CA . GLN B 1 28 ? -6.443 -32.551 7.687 1.00 14.01 27 GLN B CA 1
ATOM 729 C C . GLN B 1 28 ? -5.284 -32.702 6.704 1.00 13.26 27 GLN B C 1
ATOM 730 O O . GLN B 1 28 ? -5.165 -31.909 5.772 1.00 14.33 27 GLN B O 1
ATOM 736 N N . THR B 1 29 ? -4.422 -33.691 6.918 1.00 11.89 28 THR B N 1
ATOM 737 C CA . THR B 1 29 ? -3.388 -34.044 5.937 1.00 11.92 28 THR B CA 1
ATOM 738 C C . THR B 1 29 ? -3.651 -35.470 5.467 1.00 12.47 28 THR B C 1
ATOM 739 O O . THR B 1 29 ? -3.846 -36.374 6.285 1.00 13.21 28 THR B O 1
ATOM 743 N N . ARG B 1 30 ? -3.682 -35.649 4.149 1.00 11.15 29 ARG B N 1
ATOM 744 C CA . ARG B 1 30 ? -3.853 -36.962 3.524 1.00 12.12 29 ARG B CA 1
ATOM 745 C C . ARG B 1 30 ? -2.685 -37.230 2.589 1.00 11.51 29 ARG B C 1
ATOM 746 O O . ARG B 1 30 ? -2.211 -36.325 1.896 1.00 12.11 29 ARG B O 1
ATOM 754 N N . THR B 1 31 ? -2.248 -38.483 2.554 1.00 11.13 30 THR B N 1
ATOM 755 C CA . THR B 1 31 ? -1.159 -38.893 1.675 1.00 10.66 30 THR B CA 1
ATOM 756 C C . THR B 1 31 ? -1.692 -39.696 0.496 1.00 10.69 30 THR B C 1
ATOM 757 O O . THR B 1 31 ? -2.376 -40.707 0.694 1.00 11.09 30 THR B O 1
ATOM 761 N N . PHE B 1 32 ? -1.355 -39.245 -0.711 1.00 10.25 31 PHE B N 1
ATOM 762 C CA . PHE B 1 32 ? -1.764 -39.894 -1.952 1.00 10.63 31 PHE B CA 1
ATOM 763 C C . PHE B 1 32 ? -0.564 -40.487 -2.663 1.00 10.50 31 PHE B C 1
ATOM 764 O O . PHE B 1 32 ? 0.559 -39.995 -2.520 1.00 11.35 31 PHE B O 1
ATOM 772 N N . ILE B 1 33 ? -0.796 -41.559 -3.420 1.00 11.09 32 ILE B N 1
ATOM 773 C CA . ILE B 1 33 ? 0.247 -42.161 -4.241 1.00 11.22 32 ILE B CA 1
ATOM 774 C C . ILE B 1 33 ? -0.285 -42.183 -5.670 1.00 11.46 32 ILE B C 1
ATOM 775 O O . ILE B 1 33 ? -1.305 -42.802 -5.938 1.00 12.79 32 ILE B O 1
ATOM 780 N N . VAL B 1 34 ? 0.390 -41.471 -6.569 1.00 11.36 33 VAL B N 1
ATOM 781 C CA . VAL B 1 34 ? -0.114 -41.253 -7.927 1.00 11.81 33 VAL B CA 1
ATOM 782 C C . VAL B 1 34 ? 0.988 -41.502 -8.956 1.00 11.97 33 VAL B C 1
ATOM 783 O O . VAL B 1 34 ? 2.181 -41.458 -8.638 1.00 11.77 33 VAL B O 1
ATOM 787 N N . GLY B 1 35 ? 0.586 -41.733 -10.205 1.00 12.43 34 GLY B N 1
ATOM 788 C CA . GLY B 1 35 ? 1.562 -41.909 -11.279 1.00 12.73 34 GLY B CA 1
ATOM 789 C C . GLY B 1 35 ? 2.475 -40.705 -11.373 1.00 13.20 34 GLY B C 1
ATOM 790 O O . GLY B 1 35 ? 2.029 -39.556 -11.237 1.00 13.53 34 GLY B O 1
ATOM 791 N N . ALA B 1 36 ? 3.759 -40.954 -11.614 1.00 13.65 35 ALA B N 1
ATOM 792 C CA . ALA B 1 36 ? 4.752 -39.889 -11.528 1.00 13.85 35 ALA B CA 1
ATOM 793 C C . ALA B 1 36 ? 4.653 -38.849 -12.637 1.00 14.35 35 ALA B C 1
ATOM 794 O O . ALA B 1 36 ? 5.275 -37.798 -12.542 1.00 15.44 35 ALA B O 1
ATOM 796 N N . GLN B 1 37 ? 3.898 -39.141 -13.697 1.00 13.92 36 GLN B N 1
ATOM 797 C CA . GLN B 1 37 ? 3.711 -38.155 -14.768 1.00 15.19 36 GLN B CA 1
ATOM 798 C C . GLN B 1 37 ? 2.345 -37.458 -14.704 1.00 14.78 36 GLN B C 1
ATOM 799 O O . GLN B 1 37 ? 1.979 -36.721 -15.623 1.00 15.24 36 GLN B O 1
ATOM 805 N N . MET B 1 38 ? 1.609 -37.665 -13.616 1.00 12.59 37 MET B N 1
ATOM 806 C CA . MET B 1 38 ? 0.286 -37.061 -13.444 1.00 12.40 37 MET B CA 1
ATOM 807 C C . MET B 1 38 ? 0.390 -35.536 -13.463 1.00 11.62 37 MET B C 1
ATOM 808 O O . MET B 1 38 ? 1.316 -34.972 -12.860 1.00 11.92 37 MET B O 1
ATOM 813 N N . ASN B 1 39 ? -0.557 -34.867 -14.124 1.00 11.61 38 ASN B N 1
ATOM 814 C CA . ASN B 1 39 ? -0.585 -33.409 -14.089 1.00 11.08 38 ASN B CA 1
ATOM 815 C C . ASN B 1 39 ? -1.476 -32.876 -12.963 1.00 10.33 38 ASN B C 1
ATOM 816 O O . ASN B 1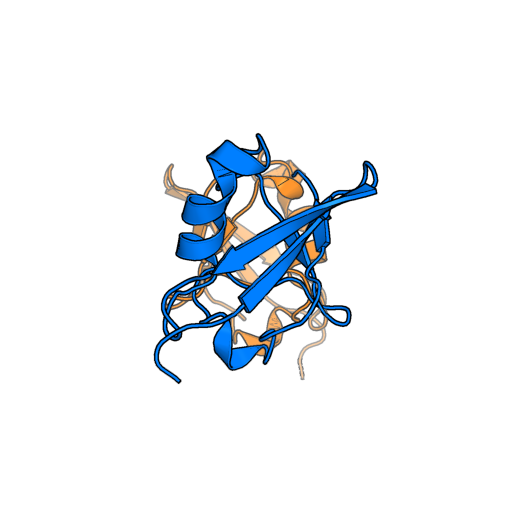 39 ? -2.139 -33.627 -12.257 1.00 10.55 38 ASN B O 1
ATOM 821 N N . VAL B 1 40 ? -1.450 -31.563 -12.778 1.00 10.59 39 VAL B N 1
ATOM 822 C CA . VAL B 1 40 ? -2.131 -30.932 -11.653 1.00 11.02 39 VAL B CA 1
ATOM 823 C C . VAL B 1 40 ? -3.653 -31.092 -11.739 1.00 10.91 39 VAL B C 1
ATOM 824 O O . VAL B 1 40 ? -4.306 -31.395 -10.742 1.00 11.37 39 VAL B O 1
ATOM 828 N N . LYS B 1 41 ? -4.225 -30.910 -12.931 1.00 11.29 40 LYS B N 1
ATOM 829 C CA . LYS B 1 41 ? -5.664 -31.088 -13.137 1.00 12.07 40 LYS B CA 1
ATOM 830 C C . LYS B 1 41 ? -6.108 -32.503 -12.732 1.00 11.59 40 LYS B C 1
ATOM 831 O O . LYS B 1 41 ? -7.099 -32.692 -12.012 1.00 12.10 40 LYS B O 1
ATOM 837 N N . GLU B 1 42 ? -5.340 -33.493 -13.171 1.00 11.72 41 GLU B N 1
ATOM 838 C CA . GLU B 1 42 ? -5.639 -34.889 -12.877 1.00 12.02 41 GLU B CA 1
ATOM 839 C C . GLU B 1 42 ? -5.497 -35.189 -11.387 1.00 11.02 41 GLU B C 1
ATOM 840 O O . GLU B 1 42 ? -6.273 -35.987 -10.829 1.00 11.77 41 GLU B O 1
ATOM 846 N N . PHE B 1 43 ? -4.526 -34.549 -10.737 1.00 11.04 42 PHE B N 1
ATOM 847 C CA . PHE B 1 43 ? -4.336 -34.724 -9.299 1.00 10.49 42 PHE B CA 1
ATOM 848 C C . PHE B 1 43 ? -5.506 -34.150 -8.503 1.00 10.56 42 PHE B C 1
ATOM 849 O O . PHE B 1 43 ? -6.002 -34.767 -7.556 1.00 10.68 42 PHE B O 1
ATOM 857 N N . LYS B 1 44 ? -5.982 -32.974 -8.905 1.00 10.69 43 LYS B N 1
ATOM 858 C CA . LYS B 1 44 ? -7.203 -32.430 -8.291 1.00 11.08 43 LYS B CA 1
ATOM 859 C C . LYS B 1 44 ? -8.374 -33.414 -8.412 1.00 11.69 43 LYS B C 1
ATOM 860 O O . LYS B 1 44 ? -9.128 -33.646 -7.449 1.00 12.29 43 LYS B O 1
ATOM 866 N N . GLU B 1 45 ? -8.509 -34.002 -9.598 1.00 12.42 44 GLU B N 1
ATOM 867 C CA . GLU B 1 45 ? -9.558 -34.997 -9.821 1.00 14.32 44 GLU B CA 1
ATOM 868 C C . GLU B 1 45 ? -9.350 -36.231 -8.954 1.00 14.03 44 GLU B C 1
ATOM 869 O O . GLU B 1 45 ? -10.305 -36.788 -8.432 1.00 14.95 44 GLU B O 1
ATOM 875 N N . HIS B 1 46 ? -8.096 -36.631 -8.773 1.00 12.93 45 HIS B N 1
ATOM 876 C CA . HIS B 1 46 ? -7.759 -37.803 -7.968 1.00 13.05 45 HIS B CA 1
ATOM 877 C C . HIS B 1 46 ? -8.158 -37.629 -6.504 1.00 12.64 45 HIS B C 1
ATOM 878 O O . HIS B 1 46 ? -8.713 -38.546 -5.889 1.00 13.52 45 HIS B O 1
ATOM 885 N N . ILE B 1 47 ? -7.900 -36.445 -5.953 1.00 11.97 46 ILE B N 1
ATOM 886 C CA . ILE B 1 47 ? -8.095 -36.205 -4.526 1.00 12.21 46 ILE B CA 1
ATOM 887 C C . ILE B 1 47 ? -9.484 -35.692 -4.154 1.00 12.11 46 ILE B C 1
ATOM 888 O O . ILE B 1 47 ? -9.825 -35.658 -2.970 1.00 13.05 46 ILE B O 1
ATOM 893 N N . ALA B 1 48 ? -10.278 -35.296 -5.153 1.00 12.56 47 ALA B N 1
ATOM 894 C CA . ALA B 1 48 ? -11.518 -34.547 -4.910 1.00 13.91 47 ALA B CA 1
ATOM 895 C C . ALA B 1 48 ? -12.468 -35.230 -3.937 1.00 14.87 47 ALA B C 1
ATOM 896 O O . ALA B 1 48 ? -12.982 -34.586 -3.016 1.00 15.27 47 ALA B O 1
ATOM 898 N N . ALA B 1 49 ? -12.701 -36.522 -4.139 1.00 16.03 48 ALA B N 1
ATOM 899 C CA . ALA B 1 49 ? -13.629 -37.260 -3.280 1.00 17.52 48 ALA B CA 1
ATOM 900 C C . ALA B 1 49 ? -13.110 -37.322 -1.844 1.00 18.00 48 ALA B C 1
ATOM 901 O O . ALA B 1 49 ? -13.869 -37.121 -0.892 1.00 19.22 48 ALA B O 1
ATOM 903 N N . SER B 1 50 ? -11.814 -37.593 -1.700 1.00 18.05 49 SER B N 1
ATOM 904 C CA . SER B 1 50 ? -11.169 -37.723 -0.393 1.00 18.90 49 SER B CA 1
ATOM 905 C C . SER B 1 50 ? -11.213 -36.430 0.421 1.00 18.29 49 SER B C 1
ATOM 906 O O . SER B 1 50 ? -11.425 -36.468 1.635 1.00 19.12 49 SER B O 1
ATOM 909 N N . VAL B 1 51 ? -10.995 -35.299 -0.249 1.00 17.21 50 VAL B N 1
ATOM 910 C CA . VAL B 1 51 ? -10.903 -34.000 0.429 1.00 16.85 50 VAL B CA 1
ATOM 911 C C . VAL B 1 51 ? -12.219 -33.227 0.443 1.00 18.04 50 VAL B C 1
ATOM 912 O O . VAL B 1 51 ? -12.319 -32.177 1.084 1.00 18.70 50 VAL B O 1
ATOM 916 N N . SER B 1 52 ? -13.214 -33.735 -0.278 1.00 18.72 51 SER B N 1
ATOM 917 C CA . SER B 1 52 ? -14.549 -33.127 -0.314 1.00 19.83 51 SER B CA 1
ATOM 918 C C . SER B 1 52 ? -14.507 -31.703 -0.879 1.00 19.65 51 SER B C 1
ATOM 919 O O . SER B 1 52 ? -15.228 -30.810 -0.423 1.00 20.35 51 SER B O 1
ATOM 922 N N . ILE B 1 53 ? -13.640 -31.492 -1.868 1.00 18.61 52 ILE B N 1
ATOM 923 C CA . ILE B 1 53 ? -13.629 -30.249 -2.628 1.00 18.20 52 ILE B CA 1
ATOM 924 C C . ILE B 1 53 ? -13.620 -30.629 -4.104 1.00 17.47 52 ILE B C 1
ATOM 925 O O . ILE B 1 53 ? -12.689 -31.304 -4.559 1.00 17.09 52 ILE B O 1
ATOM 930 N N . PRO B 1 54 ? -14.658 -30.220 -4.857 1.00 17.70 53 PRO B N 1
ATOM 931 C CA . PRO B 1 54 ? -14.669 -30.508 -6.290 1.00 17.34 53 PRO B CA 1
ATOM 932 C C . PRO B 1 54 ? -13.416 -29.987 -6.984 1.00 16.35 53 PRO B C 1
ATOM 933 O O . PRO B 1 54 ? -12.901 -28.927 -6.622 1.00 15.77 53 PRO B O 1
ATOM 937 N N . SER B 1 55 ? -12.936 -30.735 -7.973 1.00 15.13 54 SER B N 1
ATOM 938 C CA . SER B 1 55 ? -11.680 -30.408 -8.649 1.00 15.03 54 SER B CA 1
ATOM 939 C C . SER B 1 55 ? -11.615 -28.969 -9.173 1.00 15.69 54 SER B C 1
ATOM 940 O O . SER B 1 55 ? -10.594 -28.295 -9.001 1.00 15.96 54 SER B O 1
ATOM 943 N N . GLU B 1 56 ? -12.691 -28.489 -9.789 1.00 16.86 55 GLU B N 1
ATOM 944 C CA . GLU B 1 56 ? -12.681 -27.134 -10.341 1.00 17.58 55 GLU B CA 1
ATOM 945 C C . GLU B 1 56 ? -12.655 -26.029 -9.278 1.00 17.69 55 GLU B C 1
ATOM 946 O O . GLU B 1 56 ? -12.462 -24.854 -9.611 1.00 18.52 55 GLU B O 1
ATOM 952 N N . LYS B 1 57 ? -12.879 -26.405 -8.019 1.00 16.80 56 LYS B N 1
ATOM 953 C CA . LYS B 1 57 ? -12.868 -25.450 -6.900 1.00 16.97 56 LYS B CA 1
ATOM 954 C C . LYS B 1 57 ? -11.597 -25.529 -6.049 1.00 15.85 56 LYS B C 1
ATOM 955 O O . LYS B 1 57 ? -11.495 -24.878 -5.012 1.00 16.84 56 LYS B O 1
ATOM 961 N N . GLN B 1 58 ? -10.633 -26.330 -6.488 1.00 14.44 57 GLN B N 1
ATOM 962 C CA . GLN B 1 58 ? -9.386 -26.513 -5.740 1.00 13.15 57 GLN B CA 1
ATOM 963 C C . GLN B 1 58 ? -8.298 -25.562 -6.209 1.00 13.65 57 GLN B C 1
ATOM 964 O O . GLN B 1 58 ? -8.099 -25.393 -7.412 1.00 13.79 57 GLN B O 1
ATOM 970 N N . ARG B 1 59 ? -7.608 -24.944 -5.253 1.00 12.26 58 ARG B N 1
ATOM 971 C CA . ARG B 1 59 ? -6.379 -24.206 -5.521 1.00 12.49 58 ARG B CA 1
ATOM 972 C C . ARG B 1 59 ? -5.290 -24.876 -4.692 1.00 11.30 58 ARG B C 1
ATOM 973 O O . ARG B 1 59 ? -5.401 -24.990 -3.464 1.00 11.37 58 ARG B O 1
ATOM 981 N N . LEU B 1 60 ? -4.258 -25.348 -5.383 1.00 10.79 59 LEU B N 1
ATOM 982 C CA . LEU B 1 60 ? -3.109 -26.005 -4.755 1.00 10.72 59 LEU B CA 1
ATOM 983 C C . LEU B 1 60 ? -1.898 -25.084 -4.717 1.00 10.54 59 LEU B C 1
ATOM 984 O O . LEU B 1 60 ? -1.578 -24.413 -5.703 1.00 10.75 59 LEU B O 1
ATOM 989 N N . ILE B 1 61 ? -1.225 -25.060 -3.568 1.00 10.37 60 ILE B N 1
ATOM 990 C CA . ILE B 1 61 ? -0.133 -24.133 -3.315 1.00 10.57 60 ILE B CA 1
ATOM 991 C C . ILE B 1 61 ? 1.082 -24.883 -2.776 1.00 10.59 60 ILE B C 1
ATOM 992 O O . ILE B 1 61 ? 0.966 -25.714 -1.874 1.00 10.11 60 ILE B O 1
ATOM 997 N N . TYR B 1 62 ? 2.249 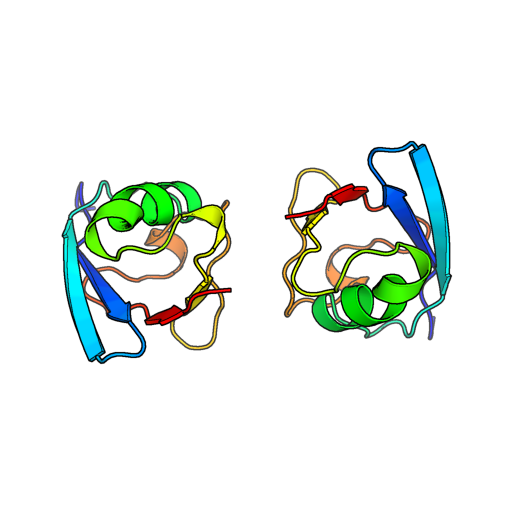-24.595 -3.336 1.00 10.35 61 TYR B N 1
ATOM 998 C CA . TYR B 1 62 ? 3.500 -25.172 -2.845 1.00 10.97 61 TYR B CA 1
ATOM 999 C C . TYR B 1 62 ? 4.647 -24.191 -3.010 1.00 11.08 61 TYR B C 1
ATOM 1000 O O . TYR B 1 62 ? 4.836 -23.633 -4.088 1.00 10.76 61 TYR B O 1
ATOM 1009 N N . GLN B 1 63 ? 5.385 -23.963 -1.922 1.00 11.66 62 GLN B N 1
ATOM 1010 C CA . GLN B 1 63 ? 6.558 -23.081 -1.918 1.00 12.96 62 GLN B CA 1
ATOM 1011 C C . GLN B 1 63 ? 6.280 -21.735 -2.588 1.00 12.29 62 GLN B C 1
ATOM 1012 O O . GLN B 1 63 ? 7.049 -21.257 -3.422 1.00 12.85 62 GLN B O 1
ATOM 1018 N N . GLY B 1 64 ? 5.158 -21.131 -2.214 1.00 11.37 63 GLY B N 1
ATOM 1019 C CA . GLY B 1 64 ? 4.811 -19.790 -2.685 1.00 11.56 63 GLY B CA 1
ATOM 1020 C C . GLY B 1 64 ? 4.088 -19.728 -4.020 1.00 11.25 63 GLY B C 1
ATOM 1021 O O . GLY B 1 64 ? 3.654 -18.651 -4.432 1.00 11.82 63 GLY B O 1
ATOM 1022 N N . ARG B 1 65 ? 3.984 -20.868 -4.703 1.00 11.43 64 ARG B N 1
ATOM 1023 C CA . ARG B 1 65 ? 3.426 -20.919 -6.053 1.00 12.42 64 ARG B CA 1
ATOM 1024 C C . ARG B 1 65 ? 2.072 -21.596 -6.100 1.00 11.84 64 ARG B C 1
ATOM 1025 O O . ARG B 1 65 ? 1.830 -22.574 -5.392 1.00 12.21 64 ARG B O 1
ATOM 1033 N N . VAL B 1 66 ? 1.190 -21.071 -6.942 1.00 11.90 65 VAL B N 1
ATOM 1034 C CA . VAL B 1 66 ? -0.089 -21.724 -7.236 1.00 12.49 65 VAL B CA 1
ATOM 1035 C C . VAL B 1 66 ? 0.169 -22.715 -8.364 1.00 12.77 65 VAL B C 1
ATOM 1036 O O . VAL B 1 66 ? 0.709 -22.345 -9.408 1.00 13.27 65 VAL B O 1
ATOM 1040 N N . LEU B 1 67 ? -0.187 -23.982 -8.150 1.00 11.94 66 LEU B N 1
ATOM 1041 C CA . LEU B 1 67 ? 0.093 -25.001 -9.160 1.00 13.08 66 LEU B CA 1
ATOM 1042 C C . LEU B 1 67 ? -0.868 -24.857 -10.327 1.00 13.60 66 LEU B C 1
ATOM 1043 O O . LEU B 1 67 ? -2.073 -24.687 -10.137 1.00 13.24 66 LEU B O 1
ATOM 1048 N N . GLN B 1 68 ? -0.317 -24.946 -11.532 1.00 13.98 67 GLN B N 1
ATOM 1049 C CA . GLN B 1 68 ? -1.030 -24.732 -12.795 1.00 15.02 67 GLN B CA 1
ATOM 1050 C C . GLN B 1 68 ? -1.561 -26.058 -13.329 1.00 12.91 67 GLN B C 1
ATOM 1051 O O . GLN B 1 68 ? -0.825 -27.033 -13.383 1.00 11.80 67 GLN B O 1
ATOM 1057 N N . ASP B 1 69 ? -2.822 -26.078 -13.764 1.00 13.11 68 ASP B N 1
ATOM 1058 C CA . ASP B 1 69 ? -3.499 -27.324 -14.162 1.00 12.94 68 ASP B CA 1
ATOM 1059 C C . ASP B 1 69 ? -2.780 -28.110 -15.249 1.00 12.50 68 ASP B C 1
ATOM 1060 O O . ASP B 1 69 ? -2.835 -29.344 -15.256 1.00 12.36 68 ASP B O 1
ATOM 1065 N N . ASP B 1 70 ? -2.131 -27.417 -16.180 1.00 13.07 69 ASP B N 1
ATOM 1066 C CA . ASP B 1 70 ? -1.535 -28.096 -17.332 1.00 14.38 69 ASP B CA 1
ATOM 1067 C C . ASP B 1 70 ? -0.136 -28.649 -17.070 1.00 14.07 69 ASP B C 1
ATOM 1068 O O . ASP B 1 70 ? 0.415 -29.358 -17.920 1.00 15.56 69 ASP B O 1
ATOM 1073 N N . LYS B 1 71 ? 0.439 -28.333 -15.911 1.00 13.25 70 LYS B N 1
ATOM 1074 C CA . LYS B 1 71 ? 1.803 -28.758 -15.583 1.00 14.15 70 LYS B CA 1
ATOM 1075 C C . LYS B 1 71 ? 1.821 -30.086 -14.835 1.00 13.01 70 LYS B C 1
ATOM 1076 O O . LYS B 1 71 ? 0.896 -30.412 -14.090 1.00 12.90 70 LYS B O 1
ATOM 1082 N N . LYS B 1 72 ? 2.885 -30.852 -15.037 1.00 13.89 71 LYS B N 1
ATOM 1083 C CA . LYS B 1 72 ? 3.072 -32.072 -14.258 1.00 13.91 71 LYS B CA 1
ATOM 1084 C C . LYS B 1 72 ? 3.419 -31.746 -12.807 1.00 13.46 71 LYS B C 1
ATOM 1085 O O . LYS B 1 72 ? 4.183 -30.813 -12.541 1.00 13.92 71 LYS B O 1
ATOM 1091 N N . LEU B 1 73 ? 2.878 -32.534 -11.878 1.00 13.17 72 LEU B N 1
ATOM 1092 C CA . LEU B 1 73 ? 3.308 -32.481 -10.477 1.00 13.15 72 LEU B CA 1
ATOM 1093 C C . LEU B 1 73 ? 4.828 -32.476 -10.323 1.00 14.81 72 LEU B C 1
ATOM 1094 O O . LEU B 1 73 ? 5.372 -31.759 -9.481 1.00 15.38 72 LEU B O 1
ATOM 1099 N N . GLN B 1 74 ? 5.501 -33.304 -11.119 1.00 16.54 73 GLN B N 1
ATOM 1100 C CA . GLN B 1 74 ? 6.958 -33.457 -11.031 1.00 19.29 73 GLN B CA 1
ATOM 1101 C C . GLN B 1 74 ? 7.715 -32.154 -11.247 1.00 19.61 73 GLN B C 1
ATOM 1102 O O . GLN B 1 74 ? 8.776 -31.956 -10.663 1.00 20.45 73 GLN B O 1
ATOM 1108 N N . GLU B 1 75 ? 7.156 -31.263 -12.062 1.00 18.40 74 GLU B N 1
ATOM 1109 C CA . GLU B 1 75 ? 7.777 -29.963 -12.324 1.00 19.13 74 GLU B CA 1
ATOM 1110 C C . GLU B 1 75 ? 7.918 -29.137 -11.045 1.00 18.20 74 GLU B C 1
ATOM 1111 O O . GLU B 1 75 ? 8.826 -28.303 -10.929 1.00 20.10 74 GLU B O 1
ATOM 1117 N N . TYR B 1 76 ? 7.023 -29.395 -10.089 1.00 16.36 75 TYR B N 1
ATOM 1118 C CA . TYR B 1 76 ? 7.008 -28.688 -8.809 1.00 15.09 75 TYR B CA 1
ATOM 1119 C C . TYR B 1 76 ? 7.813 -29.359 -7.703 1.00 15.34 75 TYR B C 1
ATOM 1120 O O . TYR B 1 76 ? 7.893 -28.829 -6.594 1.00 15.23 75 TYR B O 1
ATOM 1129 N N . ASN B 1 77 ? 8.384 -30.529 -7.998 1.00 14.71 76 ASN B N 1
ATOM 1130 C CA . ASN B 1 77 ? 9.241 -31.247 -7.049 1.00 14.73 76 ASN B CA 1
ATOM 1131 C C . ASN B 1 77 ? 8.522 -31.581 -5.733 1.00 14.42 76 ASN B C 1
ATOM 1132 O O . ASN B 1 77 ? 9.078 -31.404 -4.651 1.00 14.33 76 ASN B O 1
ATOM 1137 N N . VAL B 1 78 ? 7.296 -32.089 -5.838 1.00 13.74 77 VAL B N 1
ATOM 1138 C CA . VAL B 1 78 ? 6.441 -32.306 -4.671 1.00 13.61 77 VAL B CA 1
ATOM 1139 C C . VAL B 1 78 ? 6.529 -33.697 -4.068 1.00 13.52 77 VAL B C 1
ATOM 1140 O O . VAL B 1 78 ? 5.842 -33.984 -3.098 1.00 12.76 77 VAL B O 1
ATOM 1144 N N . GLY B 1 79 ? 7.367 -34.561 -4.637 1.00 13.99 78 GLY B N 1
ATOM 1145 C CA . GLY B 1 79 ? 7.493 -35.927 -4.136 1.00 14.16 78 GLY B CA 1
ATOM 1146 C C . GLY B 1 79 ? 7.862 -35.930 -2.664 1.00 14.01 78 GLY B C 1
ATOM 1147 O O . GLY B 1 79 ? 8.868 -35.345 -2.278 1.00 14.97 78 GLY B O 1
ATOM 1148 N N . GLY B 1 80 ? 7.037 -36.565 -1.841 1.00 13.72 79 GLY B N 1
ATOM 1149 C CA . GLY B 1 80 ? 7.286 -36.637 -0.400 1.00 13.92 79 GLY B CA 1
ATOM 1150 C C . GLY B 1 80 ? 6.960 -35.363 0.370 1.00 13.11 79 GLY B C 1
ATOM 1151 O O . GLY B 1 80 ? 7.234 -35.285 1.576 1.00 14.50 79 GLY B O 1
ATOM 1152 N N . LYS B 1 81 ? 6.359 -34.378 -0.305 1.00 12.33 80 LYS B N 1
ATOM 1153 C CA . LYS B 1 81 ? 6.147 -33.047 0.265 1.00 12.64 80 LYS B CA 1
ATOM 1154 C C . LYS B 1 81 ? 4.671 -32.721 0.508 1.00 11.96 80 LYS B C 1
ATOM 1155 O O . LYS B 1 81 ? 3.768 -33.342 -0.061 1.00 11.21 80 LYS B O 1
ATOM 1161 N N . VAL B 1 82 ? 4.442 -31.717 1.351 1.00 11.77 81 VAL B N 1
ATOM 1162 C CA . VAL B 1 82 ? 3.103 -31.213 1.636 1.00 12.59 81 VAL B CA 1
ATOM 1163 C C . VAL B 1 82 ? 2.735 -30.055 0.707 1.00 12.18 81 VAL B C 1
ATOM 1164 O O . VAL B 1 82 ? 3.435 -29.035 0.629 1.00 13.17 81 VAL B O 1
ATOM 1168 N N . ILE B 1 83 ? 1.629 -30.246 0.002 1.00 11.86 82 ILE B N 1
ATOM 1169 C CA A ILE B 1 83 ? 0.990 -29.206 -0.820 0.50 11.53 82 ILE B CA 1
ATOM 1170 C CA B ILE B 1 83 ? 1.012 -29.208 -0.805 0.50 12.27 82 ILE B CA 1
ATOM 1171 C C . ILE B 1 83 ? -0.228 -28.741 -0.041 1.00 11.31 82 ILE B C 1
ATOM 1172 O O . ILE B 1 83 ? -0.916 -29.558 0.587 1.00 11.53 82 ILE B O 1
ATOM 1181 N N . HIS B 1 84 ? -0.492 -27.438 -0.049 1.00 10.31 83 HIS B N 1
ATOM 1182 C CA . HIS B 1 84 ? -1.689 -26.930 0.630 1.00 9.94 83 HIS B CA 1
ATOM 1183 C C . HIS B 1 84 ? -2.840 -26.775 -0.337 1.00 10.08 83 HIS B C 1
ATOM 1184 O O . HIS B 1 84 ? -2.670 -26.286 -1.452 1.00 10.88 83 HIS B O 1
ATOM 1191 N N . LEU B 1 85 ? -4.018 -27.163 0.121 1.00 10.11 84 LEU B N 1
ATOM 1192 C CA . LEU B 1 85 ? -5.239 -27.057 -0.666 1.00 10.52 84 LEU B CA 1
ATOM 1193 C C . LEU B 1 85 ? -6.201 -26.047 -0.048 1.00 11.21 84 LEU B C 1
ATOM 1194 O O . LEU B 1 85 ? -6.526 -26.139 1.141 1.00 11.74 84 LEU B O 1
ATOM 1199 N N . VAL B 1 86 ? -6.658 -25.099 -0.863 1.00 11.82 85 VAL B N 1
ATOM 1200 C CA . VAL B 1 86 ? -7.660 -24.127 -0.446 1.00 14.01 85 VAL B CA 1
ATOM 1201 C C . VAL B 1 86 ? -8.832 -24.182 -1.422 1.00 15.09 85 VAL B C 1
ATOM 1202 O O . VAL B 1 86 ? -8.642 -24.449 -2.613 1.00 15.08 85 VAL B O 1
ATOM 1206 N N . GLU B 1 87 ? -10.043 -23.962 -0.915 1.00 16.44 86 GLU B N 1
ATOM 1207 C CA A GLU B 1 87 ? -11.231 -23.923 -1.767 0.50 18.46 86 GLU B CA 1
ATOM 1208 C CA B GLU B 1 87 ? -11.213 -23.934 -1.779 0.50 18.33 86 GLU B CA 1
ATOM 1209 C C . GLU B 1 87 ? -11.439 -22.521 -2.310 1.00 19.42 86 GLU B C 1
ATOM 1210 O O . GLU B 1 87 ? -11.502 -21.558 -1.537 1.00 19.98 86 GLU B O 1
ATOM 1221 N N . ARG B 1 88 ? -11.550 -22.415 -3.634 1.00 21.01 87 ARG B N 1
ATOM 1222 C CA . ARG B 1 88 ? -11.906 -21.163 -4.324 1.00 23.51 87 ARG B CA 1
ATOM 1223 C 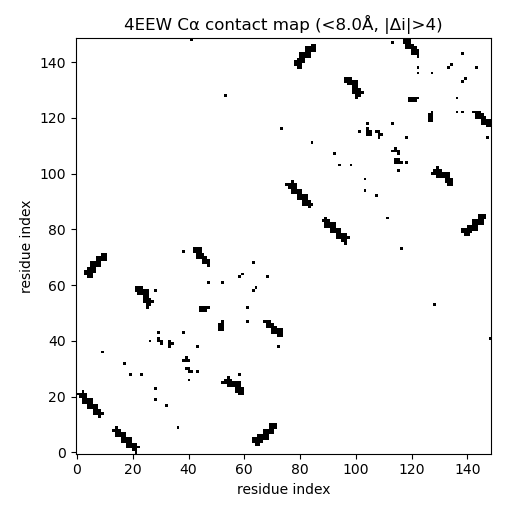C . ARG B 1 88 ? -11.469 -21.200 -5.784 1.00 24.65 87 ARG B C 1
ATOM 1224 O O . ARG B 1 88 ? -12.023 -21.956 -6.589 1.00 26.04 87 ARG B O 1
#

GO terms:
  GO:0005515 protein binding (F, IPI)
  GO:0042802 identical protein binding (F, IPI)
  GO:0051132 NK T cell activation (P, I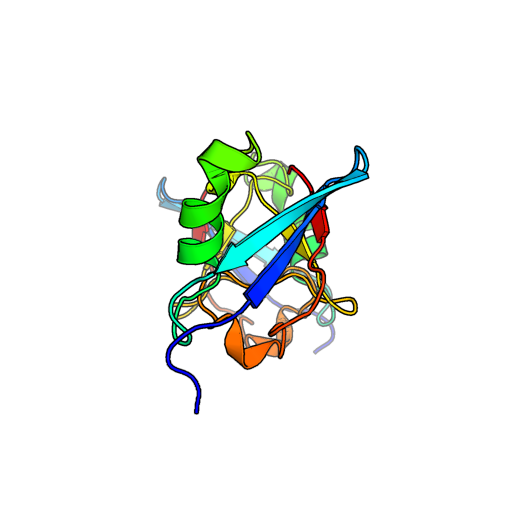DA)
  GO:0048018 receptor ligand activity (F, IDA)
  GO:0051787 misfolded protein binding (F, IDA)
  GO:0005634 nucleus (C, IDA)
  GO:0005737 cytoplasm (C, IDA)
  GO:0005829 cytosol (C, IDA)
  GO:0016020 membrane (C, IDA)
  GO:0071818 BAT3 complex (C, IDA)
  GO:0140597 protein carrier activity (F, IDA)
  GO:1904294 positive regulation of ERAD pathway (P, IMP)
  GO:0031625 ubiquitin protein ligase binding (F, IPI)
  GO:1990381 ubiquitin-specific protease binding (F, IPI)
  GO:0002429 immune response-activating cell surface receptor signaling pathway (P, IDA)
  GO:0070062 extracellular exosome (C, IDA)
  GO:0036503 ERAD pathway (P, IDA)
  GO:0043022 ribosome binding (F, IDA)
  GO:0018393 internal peptidyl-lysine acetylation (P, IDA)
  GO:0030101 natural killer cell activation (P, IDA)

CATH classification: 3.10.20.90

Nearest PDB structures (foldseek):
  4eew-assembly1_A  TM=1.014E+00  e=2.709E-14  Homo sapiens
  4dwf-assembly2_B  TM=1.007E+00  e=1.257E-13  Homo sapiens
  1wx9-assembly1_A  TM=9.737E-01  e=2.966E-11  Homo sapiens
  8cmr-assembly1_B  TM=9.009E-01  e=2.048E-07  Homo sapiens
  6jh0-assembly2_D  TM=9.161E-01  e=2.538E-06  Canis lupus familiaris

B-factor: mean 17.86, std 7.9, range [9.53, 77.42]

Secondary structure (DSSP, 8-state):
--EEEEEEEETTS-EEEEEEETT-BHHHHHHHHHHHHT--GGGEEEEETTEEPPTTSBGGGGT-TTEEEEEEE-/--SEEEEEEEETT--EEEEEEETT-BHHHHHHHHHHHHT--GGGEEEEETTEEPPTTSBGGGGT-TTEEEEEEE-

Organism: Homo sapiens (NCBI:txid9606)

Radius of gyration: 17.27 Å; Cα contacts (8 Å, |Δi|>4): 302; chains: 2; bounding box: 34×47×39 Å